Protein AF-A0A2P5FU47-F1 (afdb_monomer_lite)

Secondary structure (DSSP, 8-state):
--------HHHHHHHHHHTPPPPGGG--SS-TT--TTSPPP---PPP--GGGTTSHHHHHHHHHIIIIIS---

Sequence (73 aa):
MAGLVLPLEGVSQEIAIHGENPPQQFFVKESAFGSVDYSPPMIPIPVIDLSLLYSESELEKLRSALTSWGCFQ

Structure (mmCIF, N/CA/C/O backbone):
data_AF-A0A2P5FU47-F1
#
_entry.id   AF-A0A2P5FU47-F1
#
loop_
_atom_site.group_PDB
_atom_site.id
_atom_site.type_symbol
_atom_site.label_atom_id
_atom_site.label_alt_id
_atom_site.label_comp_id
_atom_site.label_asym_id
_atom_site.label_entity_id
_atom_site.label_seq_id
_atom_site.pdbx_PDB_ins_code
_atom_site.Cartn_x
_atom_site.Cartn_y
_atom_site.Cartn_z
_atom_site.occupancy
_atom_site.B_iso_or_equiv
_atom_site.auth_seq_id
_atom_site.auth_comp_id
_atom_site.auth_asym_id
_atom_site.auth_atom_id
_atom_site.pdbx_PDB_model_num
ATOM 1 N N . MET A 1 1 ? 13.982 25.997 -10.109 1.00 35.59 1 MET A N 1
ATOM 2 C CA . MET A 1 1 ? 12.772 25.274 -10.548 1.00 35.59 1 MET A CA 1
ATOM 3 C C . MET A 1 1 ? 13.151 24.447 -11.767 1.00 35.59 1 MET A C 1
ATOM 5 O O . MET A 1 1 ? 13.174 24.985 -12.863 1.00 35.59 1 MET A O 1
ATOM 9 N N . ALA A 1 2 ? 13.578 23.197 -11.574 1.00 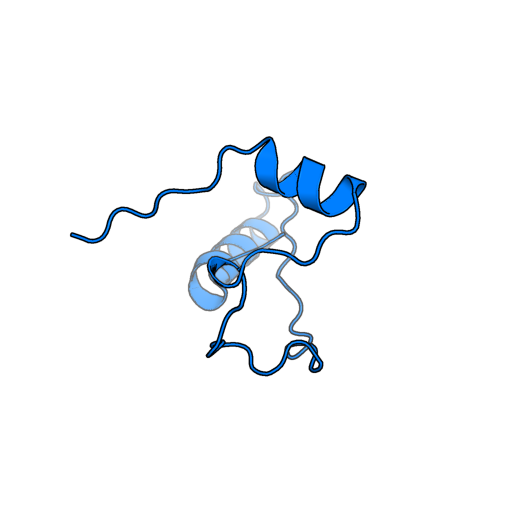36.81 2 ALA A N 1
ATOM 10 C CA . ALA A 1 2 ? 13.823 22.282 -12.687 1.00 36.81 2 ALA A CA 1
ATOM 11 C C . ALA A 1 2 ? 12.491 21.592 -12.989 1.00 36.81 2 ALA A C 1
ATOM 13 O O . ALA A 1 2 ? 11.983 20.847 -12.154 1.00 36.81 2 ALA A O 1
ATOM 14 N N . GLY A 1 3 ? 11.876 21.945 -14.117 1.00 38.50 3 GLY A N 1
ATOM 15 C CA . GLY A 1 3 ? 10.643 21.312 -14.563 1.00 38.50 3 GLY A CA 1
ATOM 16 C C . GLY A 1 3 ? 10.910 19.844 -14.865 1.00 38.50 3 GLY A C 1
ATOM 17 O O . GLY A 1 3 ? 11.804 19.528 -15.647 1.00 38.50 3 GLY A O 1
ATOM 18 N N . LEU A 1 4 ? 10.142 18.956 -14.238 1.00 44.69 4 LEU A N 1
ATOM 19 C CA . LEU A 1 4 ? 10.041 17.568 -14.666 1.00 44.69 4 LEU A CA 1
ATOM 20 C C . LEU A 1 4 ? 9.325 17.580 -16.020 1.00 44.69 4 LEU A C 1
ATOM 22 O O . LEU A 1 4 ? 8.099 17.630 -16.081 1.00 44.69 4 LEU A O 1
ATOM 26 N N . VAL A 1 5 ? 10.087 17.610 -17.113 1.00 49.06 5 VAL A N 1
ATOM 27 C CA . VAL A 1 5 ? 9.546 17.281 -18.433 1.00 49.06 5 VAL A CA 1
ATOM 28 C C . VAL A 1 5 ? 9.339 15.775 -18.416 1.00 49.06 5 VAL A C 1
ATOM 30 O O . VAL A 1 5 ? 10.269 15.007 -18.644 1.00 49.06 5 VAL A O 1
ATOM 33 N N . LEU A 1 6 ? 8.130 15.352 -18.049 1.00 52.50 6 LEU A N 1
ATOM 34 C CA . LEU A 1 6 ? 7.733 13.965 -18.228 1.00 52.50 6 LEU A CA 1
ATOM 35 C C . LEU A 1 6 ? 7.758 13.679 -19.737 1.00 52.50 6 LEU A C 1
ATOM 37 O O . LEU A 1 6 ? 7.220 14.479 -20.511 1.00 52.50 6 LEU A O 1
ATOM 41 N N . PRO A 1 7 ? 8.396 12.587 -20.181 1.00 54.50 7 PRO A N 1
ATOM 42 C CA . PRO A 1 7 ? 8.297 12.180 -21.568 1.00 54.50 7 PRO A CA 1
ATOM 43 C C . PRO A 1 7 ? 6.820 11.954 -21.887 1.00 54.50 7 PRO A C 1
ATOM 45 O O . PRO A 1 7 ? 6.110 11.312 -21.113 1.00 54.50 7 PRO A O 1
ATOM 48 N N . LEU A 1 8 ? 6.370 12.524 -23.008 1.00 57.66 8 LEU A N 1
ATOM 49 C CA . LEU A 1 8 ? 5.052 12.270 -23.592 1.00 57.66 8 LEU A CA 1
ATOM 50 C C . LEU A 1 8 ? 4.768 10.766 -23.514 1.00 57.66 8 LEU A C 1
ATOM 52 O O . LEU A 1 8 ? 5.613 9.980 -23.932 1.00 57.66 8 LEU A O 1
ATOM 56 N N . GLU A 1 9 ? 3.610 10.369 -22.985 1.00 56.16 9 GLU A N 1
ATOM 57 C CA . GLU A 1 9 ? 3.268 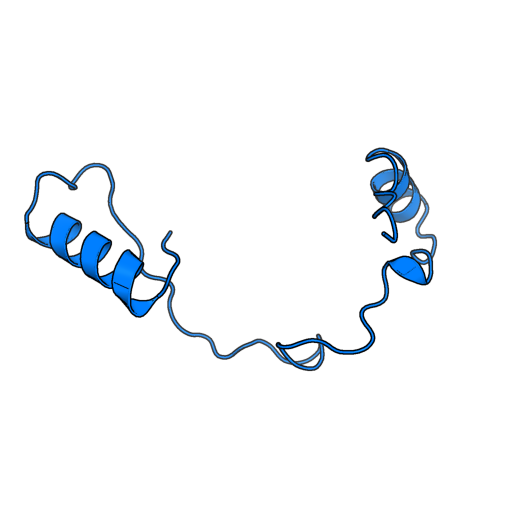8.968 -22.675 1.00 56.16 9 GLU A CA 1
ATOM 58 C C . GLU A 1 9 ? 3.456 7.993 -23.857 1.00 56.16 9 GLU A C 1
ATOM 60 O O . GLU A 1 9 ? 3.660 6.802 -23.645 1.00 56.16 9 GLU A O 1
ATOM 65 N N . GLY A 1 10 ? 3.468 8.490 -25.100 1.00 60.38 10 GLY A N 1
ATOM 66 C CA . GLY A 1 10 ? 3.778 7.689 -26.289 1.00 60.38 10 GLY A CA 1
ATOM 67 C C . GLY A 1 10 ? 5.254 7.295 -26.445 1.00 60.38 10 GLY A C 1
ATOM 68 O O . GLY A 1 10 ? 5.550 6.292 -27.078 1.00 60.38 10 GLY A O 1
ATOM 69 N N . VAL A 1 11 ? 6.196 8.034 -25.854 1.00 67.94 11 V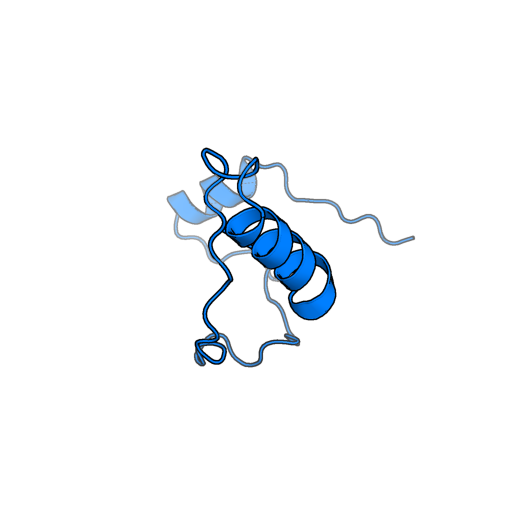AL A N 1
ATOM 70 C CA . VAL A 1 11 ? 7.641 7.807 -26.036 1.00 67.94 11 VAL A CA 1
ATOM 71 C C . VAL A 1 11 ? 8.118 6.580 -25.255 1.00 67.94 11 VAL A C 1
ATOM 73 O O . VAL A 1 11 ? 8.948 5.829 -25.750 1.00 67.94 11 VAL A O 1
ATOM 76 N N . SER A 1 12 ? 7.593 6.334 -24.051 1.00 69.50 12 SER A N 1
ATOM 77 C CA . SER A 1 12 ? 8.012 5.188 -23.227 1.00 69.50 12 SER A CA 1
ATOM 78 C C . SER A 1 12 ? 7.534 3.847 -23.788 1.00 69.50 12 SER A C 1
ATOM 80 O O . SER A 1 12 ? 8.280 2.869 -23.752 1.00 69.50 12 SER A O 1
ATOM 82 N N . GLN A 1 13 ? 6.313 3.803 -24.325 1.00 81.31 13 GLN A N 1
ATOM 83 C CA . GLN A 1 13 ? 5.747 2.609 -24.955 1.00 81.31 13 GLN A CA 1
ATOM 84 C C . GLN A 1 13 ? 6.488 2.271 -26.251 1.00 81.31 13 GLN A C 1
ATOM 86 O O . GLN A 1 13 ? 6.870 1.122 -26.447 1.00 81.31 13 GLN A O 1
ATOM 91 N N . GLU A 1 14 ? 6.757 3.275 -27.087 1.00 81.00 14 GLU A N 1
ATOM 92 C CA . GLU A 1 14 ? 7.498 3.123 -28.343 1.00 81.00 14 GLU A CA 1
ATOM 93 C C . GLU A 1 14 ? 8.916 2.577 -28.099 1.00 81.00 14 GLU A C 1
ATOM 95 O O . GLU A 1 14 ? 9.308 1.576 -28.694 1.00 81.00 14 GLU A O 1
ATOM 100 N N . ILE A 1 15 ? 9.658 3.145 -27.139 1.00 82.06 15 ILE A N 1
ATOM 101 C CA . ILE A 1 15 ? 10.992 2.651 -26.744 1.00 82.06 15 ILE A CA 1
ATOM 102 C C . ILE A 1 15 ? 10.938 1.168 -26.346 1.00 82.06 15 ILE A C 1
ATOM 104 O O . ILE A 1 15 ? 11.794 0.381 -26.754 1.00 82.06 15 ILE A O 1
ATOM 108 N N . ALA A 1 16 ? 9.916 0.770 -25.581 1.00 81.81 16 ALA A N 1
ATOM 109 C CA . ALA A 1 16 ? 9.737 -0.617 -25.166 1.00 81.81 16 ALA A CA 1
ATOM 110 C C . ALA A 1 16 ? 9.399 -1.543 -26.348 1.00 81.81 16 ALA A C 1
ATOM 112 O O . ALA A 1 16 ? 9.927 -2.652 -26.424 1.00 81.81 16 ALA A O 1
ATOM 113 N N . ILE A 1 17 ? 8.554 -1.088 -27.279 1.00 86.88 17 ILE A N 1
ATOM 114 C CA . ILE A 1 17 ? 8.161 -1.835 -28.484 1.00 86.88 17 ILE A CA 1
ATOM 115 C C . ILE A 1 17 ? 9.365 -2.068 -29.400 1.00 86.88 17 ILE A C 1
ATOM 117 O O . ILE A 1 17 ? 9.537 -3.166 -29.928 1.00 86.88 17 ILE A O 1
ATOM 121 N N . HIS A 1 18 ? 10.218 -1.059 -29.567 1.00 85.00 18 HIS A N 1
ATOM 122 C CA . HIS A 1 18 ? 11.391 -1.139 -30.435 1.00 85.00 18 HIS A CA 1
ATOM 123 C C . HIS A 1 18 ? 12.608 -1.799 -29.779 1.00 85.00 18 HIS A C 1
ATOM 125 O O . HIS A 1 18 ? 13.611 -2.032 -30.454 1.00 85.00 18 HIS A O 1
ATOM 131 N N . GLY A 1 19 ? 12.521 -2.145 -28.490 1.00 76.19 19 GLY A N 1
ATOM 132 C CA . GLY A 1 19 ? 13.617 -2.765 -27.745 1.00 76.19 19 GLY A CA 1
ATOM 133 C C . GLY A 1 19 ? 14.832 -1.848 -27.596 1.00 76.19 19 GLY A C 1
ATOM 134 O O . GLY A 1 19 ? 15.951 -2.329 -27.404 1.00 76.19 19 GLY A O 1
ATOM 135 N N . GLU A 1 20 ? 14.631 -0.536 -27.714 1.00 81.81 20 GLU A N 1
ATOM 136 C CA . GLU A 1 20 ? 15.689 0.438 -27.498 1.00 81.81 20 GLU A CA 1
ATOM 137 C C . GLU A 1 20 ? 15.958 0.579 -25.999 1.00 81.81 20 GLU A C 1
ATOM 139 O O . GLU A 1 20 ? 15.061 0.475 -25.159 1.00 81.81 20 GLU A O 1
ATOM 144 N N . ASN A 1 21 ? 17.219 0.827 -25.642 1.00 80.50 21 ASN A N 1
ATOM 145 C CA . ASN A 1 21 ? 17.532 1.132 -24.253 1.00 80.50 21 ASN A CA 1
ATOM 146 C C . ASN A 1 21 ? 16.809 2.422 -23.845 1.00 80.50 21 ASN A C 1
ATOM 148 O O . ASN A 1 21 ? 16.837 3.397 -24.607 1.00 80.50 21 ASN A O 1
ATOM 152 N N . PRO A 1 22 ? 16.216 2.477 -22.638 1.00 83.56 22 PRO A N 1
ATOM 153 C CA . PRO A 1 22 ? 15.628 3.712 -22.163 1.00 83.56 22 PRO A CA 1
ATOM 154 C C . PRO A 1 22 ? 16.700 4.818 -22.122 1.00 83.56 22 PRO A C 1
ATOM 156 O O . PRO A 1 22 ? 17.884 4.541 -21.923 1.00 83.56 22 PRO A O 1
ATOM 159 N N . PRO A 1 23 ? 16.329 6.089 -22.318 1.00 84.31 23 PRO A N 1
ATOM 160 C CA . PRO A 1 23 ? 17.228 7.218 -22.116 1.00 84.31 23 PRO A CA 1
ATOM 161 C C . PRO A 1 23 ? 17.804 7.278 -20.692 1.00 84.31 23 PRO A C 1
ATOM 163 O O . PRO A 1 23 ? 17.138 6.911 -19.725 1.00 84.31 23 PRO A O 1
ATOM 166 N N . GLN A 1 24 ? 19.007 7.846 -20.535 1.00 84.50 24 GLN A N 1
ATOM 167 C CA . GLN A 1 24 ? 19.706 7.930 -19.238 1.00 84.50 24 GLN A CA 1
ATOM 168 C C . GLN A 1 24 ? 18.897 8.601 -18.111 1.00 84.50 24 GLN A C 1
ATOM 170 O O . GLN A 1 24 ? 19.123 8.310 -16.941 1.00 84.50 24 GLN A O 1
ATOM 175 N N . GLN A 1 25 ? 17.934 9.465 -18.446 1.00 84.00 25 GLN A N 1
ATOM 176 C CA . GLN A 1 25 ? 17.041 10.113 -17.475 1.00 84.00 25 GLN A CA 1
ATOM 177 C C . GLN A 1 25 ? 16.134 9.135 -16.707 1.00 84.00 25 GLN A C 1
ATOM 179 O O . GLN A 1 25 ? 15.648 9.483 -15.637 1.00 84.00 25 GLN A O 1
ATOM 184 N N . PHE A 1 26 ? 15.916 7.924 -17.231 1.00 81.62 26 PHE A N 1
ATOM 185 C CA . PHE A 1 26 ? 15.126 6.883 -16.568 1.00 81.62 26 PHE A CA 1
ATOM 186 C C . PHE A 1 26 ? 15.957 6.002 -15.621 1.00 81.62 26 PHE A C 1
ATOM 188 O O . PHE A 1 26 ? 15.397 5.163 -14.919 1.00 81.62 26 PHE A O 1
ATOM 195 N N . PHE A 1 27 ? 17.283 6.170 -15.581 1.00 83.94 27 PHE A N 1
ATOM 196 C CA . PHE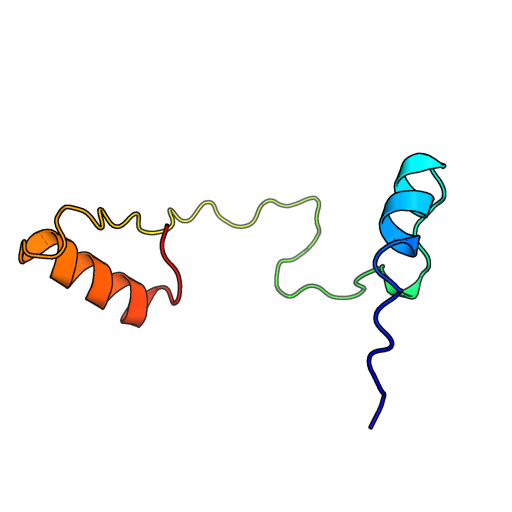 A 1 27 ? 18.159 5.373 -14.723 1.00 83.94 27 PHE A CA 1
ATOM 197 C C . PHE A 1 27 ? 18.242 6.016 -13.342 1.00 83.94 27 PHE A C 1
ATOM 199 O O . PHE A 1 27 ? 18.804 7.100 -13.166 1.00 83.94 27 PHE A O 1
ATOM 206 N N . VAL A 1 28 ? 17.706 5.320 -12.344 1.00 83.25 28 VAL A N 1
ATOM 207 C CA . VAL A 1 28 ? 17.789 5.729 -10.941 1.00 83.25 28 VAL A CA 1
ATOM 208 C C . VAL A 1 28 ? 19.186 5.394 -10.413 1.00 83.25 28 VAL A C 1
ATOM 210 O O . VAL A 1 28 ? 19.569 4.229 -10.371 1.00 83.25 28 VAL A O 1
ATOM 213 N N . LYS A 1 29 ? 19.966 6.416 -10.034 1.00 79.19 29 LYS A N 1
ATOM 214 C CA . LYS A 1 29 ? 21.342 6.246 -9.518 1.00 79.19 29 LYS A CA 1
ATOM 215 C C . LYS A 1 29 ? 21.392 5.814 -8.053 1.00 79.19 29 LYS A C 1
ATOM 217 O O . LYS A 1 29 ? 22.272 5.053 -7.675 1.00 79.19 29 LYS A O 1
ATOM 222 N N . GLU A 1 30 ? 20.458 6.307 -7.248 1.00 79.94 30 GLU A N 1
ATOM 223 C CA . GLU A 1 30 ? 20.339 6.007 -5.823 1.00 79.94 30 GLU A CA 1
ATOM 224 C C . GLU A 1 30 ? 18.865 5.751 -5.518 1.00 79.94 30 GLU A C 1
ATOM 226 O O . GLU A 1 30 ? 18.008 6.598 -5.777 1.00 79.94 30 GLU A O 1
ATOM 231 N N . SER A 1 31 ? 18.557 4.561 -5.013 1.00 76.25 31 SER A N 1
ATOM 232 C CA . SER A 1 31 ? 17.210 4.155 -4.630 1.00 76.25 31 SER A CA 1
ATOM 233 C C . SER A 1 31 ? 17.124 4.041 -3.110 1.00 76.25 31 SER A C 1
ATOM 235 O O . SER A 1 31 ? 17.981 3.446 -2.457 1.00 76.25 31 SER A O 1
ATOM 237 N N . ALA A 1 32 ? 16.033 4.546 -2.533 1.00 73.75 32 ALA A N 1
ATOM 238 C CA . ALA A 1 32 ? 15.730 4.335 -1.114 1.00 73.75 32 ALA A CA 1
ATOM 239 C C . ALA A 1 32 ? 15.484 2.848 -0.772 1.00 73.75 32 ALA A C 1
ATOM 241 O O . ALA A 1 32 ? 15.491 2.469 0.395 1.00 73.75 32 ALA A O 1
ATOM 242 N N . PHE A 1 33 ? 15.269 2.016 -1.795 1.00 71.06 33 PHE A N 1
ATOM 243 C CA . PHE A 1 33 ? 14.900 0.606 -1.681 1.00 71.06 33 PHE A CA 1
ATOM 244 C C . PHE A 1 33 ? 16.049 -0.364 -2.010 1.00 71.06 33 PHE A C 1
ATOM 246 O O . PHE A 1 33 ? 15.834 -1.571 -2.009 1.00 71.06 33 PHE A O 1
ATOM 253 N N . GLY A 1 34 ? 17.267 0.135 -2.258 1.00 73.88 34 GLY A N 1
ATOM 254 C CA . GLY A 1 34 ? 18.423 -0.699 -2.612 1.00 73.88 34 GLY A CA 1
ATOM 255 C C . GLY A 1 34 ? 18.429 -1.164 -4.076 1.00 73.88 34 GLY A C 1
ATOM 256 O O . GLY A 1 34 ? 17.635 -0.691 -4.893 1.00 73.88 34 GLY A O 1
ATOM 257 N N . SER A 1 35 ? 19.368 -2.051 -4.438 1.00 77.12 35 SER A N 1
ATOM 258 C CA . SER A 1 35 ? 19.469 -2.548 -5.824 1.00 77.12 35 SER A CA 1
ATOM 259 C C . SER A 1 35 ? 18.176 -3.236 -6.253 1.00 77.12 35 SER A C 1
ATOM 261 O O . SER A 1 35 ? 17.566 -3.951 -5.462 1.00 77.12 35 SER A O 1
ATOM 263 N N . VAL A 1 36 ? 17.820 -3.087 -7.529 1.00 73.31 36 VAL A N 1
ATOM 264 C CA . VAL A 1 36 ? 16.691 -3.790 -8.162 1.00 73.31 36 VAL A CA 1
ATOM 265 C C . VAL A 1 36 ? 16.830 -5.315 -8.117 1.00 73.31 36 VAL A C 1
ATOM 267 O O . VAL A 1 36 ? 15.836 -6.021 -8.250 1.00 73.31 36 VAL A O 1
ATOM 270 N N . ASP A 1 37 ? 18.044 -5.823 -7.889 1.00 77.38 37 ASP A N 1
ATOM 271 C CA . ASP A 1 37 ? 18.315 -7.256 -7.722 1.00 77.38 37 ASP A CA 1
ATOM 272 C C . ASP A 1 37 ? 17.816 -7.808 -6.377 1.00 77.38 37 ASP A C 1
ATOM 274 O O . ASP A 1 37 ? 17.723 -9.023 -6.198 1.00 77.38 37 ASP A O 1
ATOM 278 N N . TYR A 1 38 ? 17.502 -6.931 -5.418 1.00 74.94 38 TYR A N 1
ATOM 279 C CA . TYR A 1 38 ? 16.970 -7.317 -4.120 1.00 74.94 38 TYR A CA 1
ATOM 280 C C . TYR A 1 38 ? 15.483 -7.001 -4.059 1.00 74.94 38 TYR A C 1
ATOM 282 O O . TYR A 1 38 ? 15.057 -5.856 -4.201 1.00 74.94 38 TYR A O 1
ATOM 290 N N . SER A 1 39 ? 14.678 -8.026 -3.781 1.00 70.69 39 SER A N 1
ATOM 291 C CA . SER A 1 39 ? 13.301 -7.788 -3.367 1.00 70.69 39 SER A CA 1
ATOM 292 C C . SER A 1 39 ? 13.317 -6.995 -2.059 1.00 70.69 39 SER A C 1
ATOM 294 O O . SER A 1 39 ? 14.070 -7.363 -1.146 1.00 70.69 39 SER A O 1
ATOM 296 N N . PRO A 1 40 ? 12.461 -5.969 -1.903 1.00 71.44 40 PRO A N 1
ATOM 297 C CA . PRO A 1 40 ? 12.199 -5.424 -0.583 1.00 71.44 40 PRO A CA 1
ATOM 298 C C . PRO A 1 40 ? 11.724 -6.552 0.350 1.00 71.44 40 PRO A C 1
ATOM 300 O O . PRO A 1 40 ? 11.193 -7.567 -0.130 1.00 71.44 40 PRO A O 1
ATOM 303 N N . PRO A 1 41 ? 11.909 -6.403 1.677 1.00 73.94 41 PRO A N 1
ATOM 304 C CA . PRO A 1 41 ? 11.375 -7.352 2.640 1.00 73.94 41 PRO A CA 1
ATOM 305 C C . PRO A 1 41 ? 9.895 -7.595 2.344 1.00 73.94 41 PRO A C 1
ATOM 307 O O . PRO A 1 41 ? 9.140 -6.645 2.132 1.00 73.94 41 PRO A O 1
ATOM 310 N N . MET A 1 42 ? 9.485 -8.861 2.302 1.00 72.75 42 MET A N 1
ATOM 311 C CA . MET A 1 42 ? 8.095 -9.228 2.052 1.00 72.75 42 MET A CA 1
ATOM 312 C C . MET A 1 42 ? 7.279 -8.931 3.314 1.00 72.75 42 MET A C 1
ATOM 314 O O . MET A 1 42 ? 7.051 -9.804 4.148 1.00 72.75 42 MET A O 1
ATOM 318 N N . ILE A 1 43 ? 6.900 -7.667 3.487 1.00 79.75 43 ILE A N 1
ATOM 319 C CA . ILE A 1 43 ? 6.003 -7.233 4.555 1.00 79.75 43 ILE A CA 1
ATOM 320 C C . ILE A 1 43 ? 4.580 -7.269 3.971 1.00 79.75 43 ILE A C 1
ATOM 322 O O . ILE A 1 43 ? 4.340 -6.638 2.939 1.00 79.75 43 ILE A O 1
ATOM 326 N N . PRO A 1 44 ? 3.634 -8.017 4.567 1.00 86.06 44 PRO A N 1
ATOM 327 C CA . PRO A 1 44 ? 2.296 -8.182 4.002 1.00 86.06 44 PRO A CA 1
ATOM 328 C C . PRO A 1 44 ? 1.484 -6.887 4.097 1.00 86.06 44 PRO A C 1
ATOM 330 O O . PRO A 1 44 ? 1.161 -6.448 5.198 1.00 86.06 44 PRO A O 1
ATOM 333 N N . ILE A 1 45 ? 1.125 -6.304 2.950 1.00 92.44 45 ILE A N 1
ATOM 334 C CA . ILE A 1 45 ? 0.263 -5.116 2.897 1.00 92.44 45 ILE A CA 1
ATOM 335 C C . ILE A 1 45 ? -1.119 -5.479 3.476 1.00 92.44 45 ILE A C 1
ATOM 337 O O . ILE A 1 45 ? -1.671 -6.518 3.100 1.00 92.44 45 ILE A O 1
ATOM 341 N N . PRO A 1 46 ? -1.698 -4.666 4.381 1.00 94.69 46 PRO A N 1
ATOM 342 C CA . PRO A 1 46 ? -3.031 -4.921 4.913 1.00 94.69 46 PRO A CA 1
ATOM 343 C C . PRO A 1 46 ? -4.072 -4.948 3.792 1.00 94.69 46 PRO A C 1
ATOM 345 O O . PRO A 1 46 ? -4.125 -4.019 2.996 1.00 94.69 46 PRO A O 1
ATOM 348 N N . VAL A 1 47 ? -4.916 -5.978 3.748 1.00 95.94 47 VAL A N 1
ATOM 349 C CA . VAL A 1 47 ? -6.037 -6.085 2.795 1.00 95.94 47 VAL A CA 1
ATOM 350 C C . VAL A 1 47 ? -7.317 -5.659 3.498 1.00 95.94 47 VAL A C 1
ATOM 352 O O . VAL A 1 47 ? -7.599 -6.222 4.552 1.00 95.94 47 VAL A O 1
ATOM 355 N N . ILE A 1 48 ? -8.099 -4.726 2.9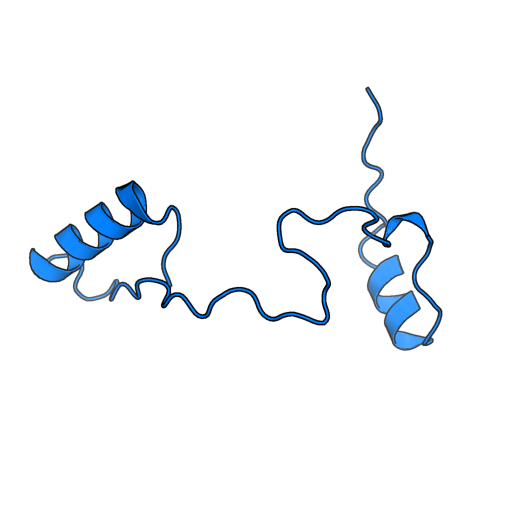62 1.00 97.38 48 ILE A N 1
ATOM 356 C CA . ILE A 1 48 ? -9.351 -4.261 3.582 1.00 97.38 48 ILE A CA 1
ATOM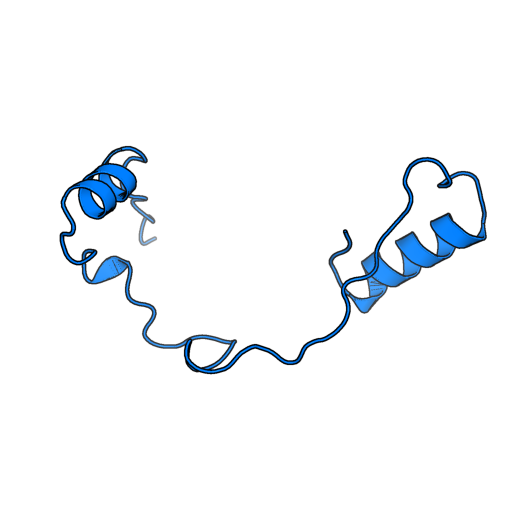 357 C C . ILE A 1 48 ? -10.548 -4.717 2.752 1.00 97.38 48 ILE A C 1
ATOM 359 O O . ILE A 1 48 ? -10.664 -4.394 1.571 1.00 97.38 48 ILE A O 1
ATOM 363 N N . ASP A 1 49 ? -11.484 -5.426 3.379 1.00 96.81 49 ASP A N 1
ATOM 364 C CA . ASP A 1 49 ? -12.739 -5.771 2.720 1.00 96.81 49 ASP A CA 1
ATOM 365 C C . ASP A 1 49 ? -13.708 -4.586 2.785 1.00 96.81 49 ASP A C 1
ATOM 367 O O . ASP A 1 49 ? -14.397 -4.346 3.783 1.00 96.81 49 ASP A O 1
ATOM 371 N N . LEU A 1 50 ? -13.782 -3.844 1.678 1.00 95.88 50 LEU A N 1
ATOM 372 C CA . LEU A 1 50 ? -14.648 -2.672 1.561 1.00 95.88 50 LEU A CA 1
ATOM 373 C C . LEU A 1 50 ? -16.139 -3.009 1.709 1.00 95.88 50 LEU A C 1
ATOM 375 O O . LEU A 1 50 ? -16.918 -2.150 2.128 1.00 95.88 50 LEU A O 1
ATOM 379 N N . SER A 1 51 ? -16.548 -4.246 1.404 1.00 97.00 51 SER A N 1
ATOM 380 C CA . SER A 1 51 ? -17.942 -4.677 1.559 1.00 97.00 51 SER A CA 1
ATOM 381 C C . SER A 1 51 ? -18.359 -4.802 3.030 1.00 97.00 51 SER A C 1
ATOM 383 O O . SER A 1 51 ? -19.548 -4.738 3.347 1.00 97.00 51 SER A O 1
ATOM 385 N N . LEU A 1 52 ? -17.381 -4.909 3.935 1.00 97.06 52 LEU A N 1
ATOM 386 C CA . LEU A 1 52 ? -17.566 -5.132 5.365 1.00 97.06 52 LEU A CA 1
ATOM 387 C C . LEU A 1 52 ? -17.158 -3.929 6.224 1.00 97.06 52 LEU A C 1
ATOM 389 O O . LEU A 1 52 ? -17.055 -4.073 7.440 1.00 97.06 52 LEU A O 1
ATOM 393 N N . LEU A 1 53 ? -16.980 -2.731 5.656 1.00 95.06 53 LEU A N 1
ATOM 394 C CA . LEU A 1 53 ? -16.568 -1.535 6.419 1.00 95.06 53 LEU A CA 1
ATOM 395 C C . LEU A 1 53 ? -17.528 -1.126 7.541 1.00 95.06 53 LEU A C 1
ATOM 397 O O . LEU A 1 53 ? -17.138 -0.404 8.455 1.00 95.06 53 LEU A O 1
ATOM 401 N N . TYR A 1 54 ? -18.779 -1.578 7.484 1.00 93.75 54 TYR A N 1
ATOM 402 C CA . TYR A 1 54 ? -19.742 -1.383 8.566 1.00 93.75 54 TYR A CA 1
ATOM 403 C C . TYR A 1 54 ? -19.451 -2.267 9.789 1.00 93.75 54 TYR A C 1
ATOM 405 O O . TYR A 1 54 ? -19.992 -2.015 10.863 1.00 93.75 54 TYR A O 1
ATOM 413 N N . SER A 1 55 ? -18.622 -3.305 9.640 1.00 96.62 55 SER A N 1
ATOM 414 C CA . SER A 1 55 ? -18.131 -4.111 10.755 1.00 96.62 55 SER A CA 1
ATOM 415 C C . SER A 1 55 ? -17.025 -3.363 11.497 1.00 96.62 55 SER A C 1
ATOM 417 O O . SER A 1 55 ? -16.114 -2.805 10.883 1.00 96.62 55 SER A O 1
ATOM 419 N N . GLU A 1 56 ? -17.070 -3.387 12.829 1.00 96.25 56 GLU A N 1
ATOM 420 C CA . GLU A 1 56 ? -16.014 -2.779 13.647 1.00 96.25 56 GLU A CA 1
ATOM 421 C C . GLU A 1 56 ? -14.639 -3.382 13.333 1.00 96.25 56 GLU A C 1
ATOM 423 O O . GLU A 1 56 ? -13.647 -2.662 13.284 1.00 96.25 56 GLU A O 1
ATOM 428 N N . SER A 1 57 ? -14.579 -4.684 13.040 1.00 96.12 57 SER A N 1
ATOM 429 C CA . SER A 1 57 ? -13.329 -5.379 12.728 1.00 96.12 57 SER A CA 1
ATOM 430 C C . SER A 1 57 ? -12.617 -4.821 11.496 1.00 96.12 57 SER A C 1
ATOM 432 O O . SER A 1 57 ? -11.416 -4.561 11.555 1.00 96.12 57 SER A O 1
ATOM 434 N N . GLU A 1 58 ? -13.329 -4.622 10.383 1.00 97.31 58 GLU A N 1
ATOM 435 C CA . GLU A 1 58 ? -12.700 -4.101 9.161 1.00 97.31 58 GLU A CA 1
ATOM 436 C C . GLU A 1 58 ? -12.466 -2.590 9.247 1.00 97.31 58 GLU A C 1
ATOM 438 O O . GLU A 1 58 ? -11.462 -2.095 8.733 1.00 97.31 58 GLU A O 1
ATOM 443 N N . LEU A 1 59 ? -13.310 -1.853 9.978 1.00 97.19 59 LEU A N 1
ATOM 444 C CA . LEU A 1 59 ? -13.074 -0.433 10.232 1.00 97.19 59 LEU A CA 1
ATOM 445 C C . LEU A 1 59 ? -11.803 -0.196 11.067 1.00 97.19 59 LEU A C 1
ATOM 447 O O . LEU A 1 59 ? -11.016 0.699 10.750 1.00 97.19 59 LEU A O 1
ATOM 451 N N . GLU A 1 60 ? -11.567 -1.001 12.104 1.00 97.06 60 GLU A N 1
ATOM 452 C CA . GLU A 1 60 ? -10.349 -0.918 12.920 1.00 97.06 60 GLU A CA 1
ATOM 453 C C . GLU A 1 60 ? -9.101 -1.320 12.132 1.00 97.06 60 GLU A C 1
ATOM 455 O O . GLU A 1 60 ? -8.057 -0.669 12.227 1.00 97.06 60 GLU A O 1
ATOM 460 N N . LYS A 1 61 ? -9.213 -2.335 11.274 1.00 96.44 61 LYS A N 1
ATOM 461 C CA . LYS A 1 61 ? -8.140 -2.730 10.356 1.00 96.44 61 LYS A CA 1
ATOM 462 C C . LYS A 1 61 ? -7.774 -1.598 9.394 1.00 96.44 61 LYS A C 1
ATOM 464 O O . LYS A 1 61 ? -6.589 -1.310 9.221 1.00 96.44 61 LYS A O 1
ATOM 469 N N . LEU A 1 62 ? -8.771 -0.902 8.840 1.00 96.94 62 LEU A N 1
ATOM 470 C CA . LEU A 1 62 ? -8.560 0.272 7.992 1.00 96.94 62 LEU A CA 1
ATOM 471 C C . LEU A 1 62 ? -7.863 1.404 8.763 1.00 96.94 62 LEU A C 1
ATOM 473 O O . LEU A 1 62 ? -6.871 1.954 8.285 1.00 96.94 62 LEU A O 1
ATOM 477 N N . ARG A 1 63 ? -8.329 1.734 9.976 1.00 96.44 63 ARG A N 1
ATOM 478 C CA . ARG A 1 63 ? -7.689 2.752 10.835 1.00 96.44 63 ARG A CA 1
ATOM 479 C C . ARG A 1 63 ? -6.233 2.405 11.140 1.00 96.44 63 ARG A C 1
ATOM 481 O O . ARG A 1 63 ? -5.364 3.279 11.071 1.00 96.44 63 ARG A O 1
ATOM 488 N N . SER A 1 64 ? -5.963 1.138 11.449 1.00 95.81 64 SER A N 1
ATOM 489 C CA . SER A 1 64 ? -4.615 0.635 11.710 1.00 95.81 64 SER A CA 1
ATOM 490 C C . SER A 1 64 ? -3.716 0.788 10.482 1.00 95.81 64 SER A C 1
ATOM 492 O O . SER A 1 64 ? -2.623 1.348 10.598 1.00 95.81 64 SER A O 1
ATOM 494 N N . ALA A 1 65 ? -4.188 0.387 9.297 1.00 96.06 65 ALA A N 1
ATOM 495 C CA . ALA A 1 65 ? -3.434 0.503 8.051 1.00 96.06 65 ALA A CA 1
ATOM 496 C C . ALA A 1 65 ? -3.110 1.966 7.702 1.00 96.06 65 ALA A C 1
ATOM 498 O O . ALA A 1 65 ? -1.963 2.302 7.410 1.00 96.06 65 ALA A O 1
ATOM 499 N N . LEU A 1 66 ? -4.084 2.871 7.825 1.00 95.38 66 LEU A N 1
ATOM 500 C CA . LEU A 1 66 ? -3.879 4.298 7.556 1.00 95.38 66 LEU A CA 1
ATOM 501 C C . LEU A 1 66 ? -2.870 4.949 8.513 1.00 95.38 66 LEU A C 1
ATOM 503 O O . LEU A 1 66 ? -2.132 5.842 8.107 1.00 95.38 66 LEU A O 1
ATOM 507 N N . THR A 1 67 ? -2.830 4.503 9.770 1.00 95.69 67 THR A N 1
ATOM 508 C CA . THR A 1 67 ? -1.981 5.112 10.807 1.00 95.69 67 THR A CA 1
ATOM 509 C C . THR A 1 67 ? -0.567 4.532 10.837 1.00 95.69 67 THR A C 1
ATOM 511 O O . THR A 1 67 ? 0.386 5.261 11.100 1.00 95.69 67 THR A O 1
ATOM 514 N N . SER A 1 68 ? -0.422 3.224 10.603 1.00 92.56 68 SER A N 1
ATOM 515 C CA . SER A 1 68 ? 0.850 2.505 10.781 1.00 92.56 68 SER A CA 1
ATOM 516 C C . SER A 1 68 ? 1.548 2.134 9.475 1.00 92.56 68 SER A C 1
ATOM 518 O O . SER A 1 68 ? 2.776 2.123 9.434 1.00 92.56 68 SER A O 1
ATOM 520 N N . TRP A 1 69 ? 0.788 1.848 8.416 1.00 93.00 69 TRP A N 1
ATOM 521 C CA . TRP A 1 69 ? 1.326 1.396 7.132 1.00 93.00 69 TRP A CA 1
ATOM 522 C C . TRP A 1 69 ? 1.414 2.512 6.095 1.00 93.00 69 TRP A C 1
ATOM 524 O O . TRP A 1 69 ? 2.368 2.566 5.326 1.00 93.00 69 TRP A O 1
ATOM 534 N N . GLY A 1 70 ? 0.409 3.388 6.047 1.00 90.25 70 GLY A N 1
ATOM 535 C CA . GLY A 1 70 ? 0.280 4.409 5.004 1.00 90.25 70 GLY A CA 1
ATOM 536 C C . GLY A 1 70 ? -0.243 3.875 3.663 1.00 90.25 70 GLY A C 1
ATOM 537 O O . GLY A 1 70 ? -0.482 4.666 2.753 1.00 90.25 70 GLY A O 1
ATOM 538 N N . CYS A 1 71 ? -0.467 2.563 3.535 1.00 91.50 71 CYS A N 1
ATOM 539 C CA . CYS A 1 71 ? -1.123 1.931 2.391 1.00 91.50 71 CYS A CA 1
ATOM 540 C C . CYS A 1 71 ? -1.896 0.665 2.804 1.00 91.50 71 CYS A C 1
ATOM 542 O O . CYS A 1 71 ? -1.676 0.105 3.880 1.00 91.50 71 CYS A O 1
ATOM 544 N N . PHE A 1 72 ? -2.816 0.236 1.942 1.00 95.12 72 PHE A N 1
ATOM 545 C CA . PHE A 1 72 ? -3.583 -1.005 2.048 1.00 95.12 72 PHE A CA 1
ATOM 546 C C . PHE A 1 72 ? -4.004 -1.473 0.643 1.00 95.12 72 PHE A C 1
ATOM 548 O O . PHE A 1 72 ? -3.879 -0.711 -0.320 1.00 95.12 72 PHE A O 1
ATOM 555 N N . GLN A 1 73 ? -4.454 -2.722 0.537 1.00 93.88 73 GLN A N 1
ATOM 556 C CA . GLN A 1 73 ? -5.009 -3.350 -0.666 1.00 93.88 73 GLN A CA 1
ATOM 557 C C . GLN A 1 73 ? -6.523 -3.493 -0.566 1.00 93.88 73 GLN A C 1
ATOM 559 O O . GLN A 1 73 ? -7.010 -3.768 0.556 1.00 93.88 73 GLN A O 1
#

Organism: Trema orientale (NCBI:txid63057)

pLDDT: mean 81.12, std 15.91, range [35.59, 97.38]

InterPro domains:
  IPR027443 Isopenicillin N synthase-like superfamily [G3DSA:2.60.120.330] (9-73)

Radius of gyration: 19.41 Å; chains: 1; bounding box: 41×34×44 Å

Foldseek 3Di:
DDDPPDPDPVVVVVCVVVVHDDPPVPDDPDDPQDDPVDDRPPDPAAEADPVCCVDPVRVVSVVCCVVPPVDHD